Protein AF-A0A0B8PHM1-F1 (afdb_monomer_lite)

Radius of gyration: 14.75 Å; chains: 1; bounding box: 36×42×32 Å

Structure (mmCIF, N/CA/C/O backbone):
data_AF-A0A0B8PHM1-F1
#
_entry.id   AF-A0A0B8PHM1-F1
#
loop_
_atom_site.group_PDB
_atom_site.id
_atom_site.type_symbol
_atom_site.label_atom_id
_atom_site.label_alt_id
_atom_site.label_comp_id
_atom_site.label_asym_id
_atom_site.label_entity_id
_atom_site.label_seq_id
_atom_site.pdbx_PDB_ins_code
_atom_site.Cartn_x
_atom_site.Cartn_y
_atom_site.Cartn_z
_atom_site.occupancy
_atom_site.B_iso_or_equiv
_atom_site.auth_seq_id
_atom_site.auth_comp_id
_atom_site.auth_asym_id
_atom_site.auth_atom_id
_atom_site.pdbx_PDB_model_num
ATOM 1 N N . MET A 1 1 ? -17.161 -18.091 -2.613 1.00 52.03 1 MET A N 1
ATOM 2 C CA . MET A 1 1 ? -15.967 -17.255 -2.882 1.00 52.03 1 MET A CA 1
ATOM 3 C C . MET A 1 1 ? -14.749 -17.718 -2.057 1.00 52.03 1 MET A C 1
ATOM 5 O O . MET A 1 1 ? -13.977 -16.886 -1.607 1.00 52.03 1 MET A O 1
ATOM 9 N N . SER A 1 2 ? -14.527 -19.029 -1.861 1.00 59.34 2 SER A N 1
ATOM 10 C CA . SER A 1 2 ? -13.459 -19.526 -0.963 1.00 59.34 2 SER A CA 1
ATOM 11 C C . SER A 1 2 ? -12.069 -19.593 -1.605 1.00 59.34 2 SER A C 1
ATOM 13 O O . SER A 1 2 ? -11.073 -19.609 -0.895 1.00 59.34 2 SER A O 1
ATOM 15 N N . LEU A 1 3 ? -11.982 -19.601 -2.941 1.00 60.59 3 LEU A N 1
ATOM 16 C CA . LEU A 1 3 ? -10.707 -19.777 -3.647 1.00 60.59 3 LEU A CA 1
ATOM 17 C C . LEU A 1 3 ? -9.765 -18.567 -3.500 1.00 60.59 3 LEU A C 1
ATOM 19 O O . LEU A 1 3 ? -8.552 -18.720 -3.544 1.00 60.59 3 LEU A O 1
ATOM 23 N N . VAL A 1 4 ? -10.326 -17.369 -3.309 1.00 63.56 4 VAL A N 1
ATOM 24 C CA . VAL A 1 4 ? -9.577 -16.099 -3.241 1.00 63.56 4 VAL A CA 1
ATOM 25 C C . VAL A 1 4 ? -9.372 -15.599 -1.812 1.00 63.56 4 VAL A C 1
ATOM 27 O O . VAL A 1 4 ? -8.504 -14.764 -1.589 1.00 63.56 4 VAL A O 1
ATOM 30 N N . GLN A 1 5 ? -10.108 -16.132 -0.830 1.00 64.56 5 GLN A N 1
ATOM 31 C CA . GLN A 1 5 ? -9.961 -15.767 0.584 1.00 64.56 5 GLN A CA 1
ATOM 32 C C . GLN A 1 5 ? -8.524 -15.842 1.124 1.00 64.56 5 GLN A C 1
ATOM 34 O O . GLN A 1 5 ? -8.122 -14.888 1.787 1.00 64.56 5 GLN A O 1
ATOM 39 N N . PRO A 1 6 ? -7.722 -16.895 0.857 1.00 67.06 6 PRO A N 1
ATOM 40 C CA . PRO A 1 6 ? -6.350 -16.927 1.360 1.00 67.06 6 PRO A CA 1
ATOM 41 C C . PRO A 1 6 ? -5.479 -15.832 0.734 1.00 67.06 6 PRO A C 1
ATOM 43 O O . PRO A 1 6 ? -4.602 -15.293 1.400 1.00 67.06 6 PRO A O 1
ATOM 46 N N . LEU A 1 7 ? -5.752 -15.454 -0.518 1.00 63.47 7 LEU A N 1
ATOM 47 C CA . LEU A 1 7 ? -5.037 -14.381 -1.204 1.00 63.47 7 LEU A CA 1
ATOM 48 C C . LEU A 1 7 ? -5.440 -12.999 -0.668 1.00 63.47 7 LEU A C 1
ATOM 50 O O . LEU A 1 7 ? -4.582 -12.144 -0.479 1.00 63.47 7 LEU A O 1
ATOM 54 N N . VAL A 1 8 ? -6.725 -12.805 -0.354 1.00 66.44 8 VAL A N 1
ATOM 55 C CA . VAL A 1 8 ? -7.239 -11.589 0.300 1.00 66.44 8 VAL A CA 1
ATOM 56 C C . VAL A 1 8 ? -6.641 -11.433 1.701 1.00 66.44 8 VAL A C 1
ATOM 58 O O . VAL A 1 8 ? -6.117 -10.371 2.022 1.00 66.44 8 VAL A O 1
ATOM 61 N N . ALA A 1 9 ? -6.617 -12.502 2.501 1.00 67.31 9 ALA A N 1
ATOM 62 C CA . ALA A 1 9 ? -6.000 -12.482 3.827 1.00 67.31 9 ALA A CA 1
ATOM 63 C C . ALA A 1 9 ? -4.484 -12.223 3.762 1.00 67.31 9 ALA A C 1
ATOM 65 O O . ALA A 1 9 ? -3.956 -11.456 4.561 1.00 67.31 9 ALA A O 1
ATOM 66 N N . ALA A 1 10 ? -3.784 -12.812 2.787 1.00 71.62 10 ALA A N 1
ATOM 67 C CA . ALA A 1 10 ? -2.360 -12.558 2.577 1.00 71.62 10 ALA A CA 1
ATOM 68 C C . ALA A 1 10 ? -2.078 -11.118 2.119 1.00 71.62 10 ALA A C 1
ATOM 70 O O . ALA A 1 10 ? -1.030 -10.566 2.458 1.00 71.62 10 ALA A O 1
ATOM 71 N N . SER A 1 11 ? -3.005 -10.509 1.371 1.00 73.44 11 SER A N 1
ATOM 72 C CA . SER A 1 11 ? -2.845 -9.156 0.834 1.00 73.44 11 SER A CA 1
ATOM 73 C C . SER A 1 11 ? -2.819 -8.072 1.914 1.00 73.44 11 SER A C 1
ATOM 75 O O . SER A 1 11 ? -2.183 -7.049 1.699 1.00 73.44 11 SER A O 1
ATOM 77 N N . ASP A 1 12 ? -3.415 -8.311 3.086 1.00 79.44 12 ASP A N 1
ATOM 78 C CA . ASP A 1 12 ? -3.491 -7.364 4.212 1.00 79.44 12 ASP A CA 1
ATOM 79 C C . ASP A 1 12 ? -2.424 -7.642 5.287 1.00 79.44 12 ASP A C 1
ATOM 81 O O . ASP A 1 12 ? -2.668 -7.602 6.491 1.00 79.44 12 ASP A O 1
ATOM 85 N N . THR A 1 13 ? -1.212 -7.990 4.850 1.00 85.94 13 THR A N 1
ATOM 86 C CA . THR A 1 13 ? -0.080 -8.281 5.739 1.00 85.94 13 THR A CA 1
ATOM 87 C C . THR A 1 13 ? 1.077 -7.324 5.483 1.00 85.94 13 THR A C 1
ATOM 89 O O . THR A 1 13 ? 1.274 -6.845 4.366 1.00 85.94 13 THR A O 1
ATOM 92 N N . LEU A 1 14 ? 1.905 -7.075 6.503 1.00 86.25 14 LEU A N 1
ATOM 93 C CA . LEU A 1 14 ? 3.084 -6.214 6.360 1.00 86.25 14 LEU A CA 1
ATOM 94 C C . LEU A 1 14 ? 4.013 -6.640 5.198 1.00 86.25 14 LEU A C 1
ATOM 96 O O . LEU A 1 14 ? 4.417 -5.768 4.429 1.00 86.25 14 LEU A O 1
ATOM 100 N N . PRO A 1 15 ? 4.325 -7.938 4.988 1.00 87.31 15 PRO A N 1
ATOM 101 C CA . PRO A 1 15 ? 5.109 -8.364 3.830 1.00 87.31 15 PRO A CA 1
ATOM 102 C C . PRO A 1 15 ? 4.455 -8.027 2.486 1.00 87.31 15 PRO A C 1
ATOM 104 O O . PRO A 1 15 ? 5.160 -7.641 1.556 1.00 87.31 15 PRO A O 1
ATOM 107 N N . ALA A 1 16 ? 3.126 -8.131 2.379 1.00 86.94 16 ALA A N 1
ATOM 108 C CA . ALA A 1 16 ? 2.409 -7.766 1.160 1.00 86.94 16 ALA A CA 1
ATOM 109 C C . ALA A 1 16 ? 2.518 -6.263 0.870 1.00 86.94 16 ALA A C 1
ATOM 111 O O . ALA A 1 16 ? 2.795 -5.882 -0.268 1.00 86.94 16 ALA A O 1
ATOM 112 N N . VAL A 1 17 ? 2.403 -5.420 1.902 1.00 89.44 17 VAL A N 1
ATOM 113 C CA . VAL A 1 17 ? 2.608 -3.967 1.784 1.00 89.44 17 VAL A CA 1
ATOM 114 C C . VAL A 1 17 ? 4.028 -3.649 1.311 1.00 89.44 17 VAL A C 1
ATOM 116 O O . VAL A 1 17 ? 4.207 -2.904 0.347 1.00 89.44 17 VAL A O 1
ATOM 119 N N . LEU A 1 18 ? 5.044 -4.238 1.947 1.00 89.56 18 LEU A N 1
ATOM 120 C CA . LEU A 1 18 ? 6.448 -4.004 1.594 1.00 89.56 18 LEU A CA 1
ATOM 121 C C . LEU A 1 18 ? 6.762 -4.449 0.162 1.00 89.56 18 LEU A C 1
ATOM 123 O O . LEU A 1 18 ? 7.448 -3.732 -0.566 1.00 89.56 18 LEU A O 1
ATOM 127 N N . LEU A 1 19 ? 6.234 -5.600 -0.259 1.00 89.94 19 LEU A N 1
ATOM 128 C CA . LEU A 1 19 ? 6.410 -6.099 -1.619 1.00 89.94 19 LEU A CA 1
ATOM 129 C C . LEU A 1 19 ? 5.725 -5.187 -2.645 1.00 89.94 19 LEU A C 1
ATOM 131 O O . LEU A 1 19 ? 6.333 -4.856 -3.662 1.00 89.94 19 LEU A O 1
ATOM 135 N N . ALA A 1 20 ? 4.496 -4.742 -2.370 1.00 89.62 20 ALA A N 1
ATOM 136 C CA . ALA A 1 20 ? 3.761 -3.828 -3.242 1.00 89.62 20 ALA A CA 1
ATOM 137 C C . ALA A 1 20 ? 4.513 -2.500 -3.437 1.00 89.62 20 ALA A C 1
ATOM 139 O O . ALA A 1 20 ? 4.651 -2.024 -4.566 1.00 89.62 20 ALA A O 1
ATOM 140 N N . VAL A 1 21 ? 5.062 -1.935 -2.355 1.00 90.50 21 VAL A N 1
ATOM 141 C CA . VAL A 1 21 ? 5.887 -0.719 -2.415 1.00 90.50 21 VAL A CA 1
ATOM 142 C C . VAL A 1 21 ? 7.187 -0.976 -3.179 1.00 90.50 21 VAL A C 1
ATOM 144 O O . VAL A 1 21 ? 7.524 -0.198 -4.067 1.00 90.50 21 VAL A O 1
ATOM 147 N N . LEU A 1 22 ? 7.897 -2.074 -2.905 1.00 91.19 22 LEU A N 1
ATOM 148 C CA . LEU A 1 22 ? 9.147 -2.409 -3.596 1.00 91.19 22 LEU A CA 1
ATOM 149 C C . LEU A 1 22 ? 8.945 -2.542 -5.113 1.00 91.19 22 LEU A C 1
ATOM 151 O O . LEU A 1 22 ? 9.699 -1.957 -5.889 1.00 91.19 22 LEU A O 1
ATOM 155 N N . VAL A 1 23 ? 7.904 -3.265 -5.536 1.00 91.25 23 VAL A N 1
ATOM 156 C CA . VAL A 1 23 ? 7.550 -3.412 -6.956 1.00 91.25 23 VAL A CA 1
ATOM 157 C C . VAL A 1 23 ? 7.200 -2.056 -7.568 1.00 91.25 23 VAL A C 1
ATOM 159 O O . VAL A 1 23 ? 7.678 -1.745 -8.658 1.00 91.25 23 VAL A O 1
ATOM 162 N N . CYS A 1 24 ? 6.429 -1.223 -6.861 1.00 91.25 24 CYS A N 1
ATOM 163 C CA . CYS A 1 24 ? 6.105 0.132 -7.307 1.00 91.25 24 CYS A CA 1
ATOM 164 C C . CYS A 1 24 ? 7.373 0.954 -7.590 1.00 91.25 24 CYS A C 1
ATOM 166 O O . CYS A 1 24 ? 7.499 1.525 -8.673 1.00 91.25 24 CYS A O 1
ATOM 168 N N . GLN A 1 25 ? 8.339 0.954 -6.664 1.00 90.19 25 GLN A N 1
ATOM 169 C CA . GLN A 1 25 ? 9.568 1.740 -6.804 1.00 90.19 25 GLN A CA 1
ATOM 170 C C . GLN A 1 25 ? 10.509 1.198 -7.882 1.00 90.19 25 GLN A C 1
ATOM 172 O O . GLN A 1 25 ? 11.136 1.989 -8.582 1.00 90.19 25 GLN A O 1
ATOM 177 N N . ILE A 1 26 ? 10.576 -0.122 -8.081 1.00 92.88 26 ILE A N 1
ATOM 178 C CA . ILE A 1 26 ? 11.348 -0.720 -9.184 1.00 92.88 26 ILE A CA 1
ATOM 179 C C . ILE A 1 26 ? 10.756 -0.321 -10.541 1.00 92.88 26 ILE A C 1
ATOM 181 O O . ILE A 1 26 ? 11.497 0.033 -11.458 1.00 92.88 26 ILE A O 1
ATOM 185 N N . LEU A 1 27 ? 9.427 -0.345 -10.673 1.00 91.56 27 LEU A N 1
ATOM 186 C CA . LEU A 1 27 ? 8.755 0.077 -11.903 1.00 91.56 27 LEU A CA 1
ATOM 187 C C . LEU A 1 27 ? 9.000 1.562 -12.181 1.00 91.56 27 LEU A C 1
ATOM 189 O O . LEU A 1 27 ? 9.370 1.910 -13.302 1.00 91.56 27 LEU A O 1
ATOM 193 N N . TRP A 1 28 ? 8.887 2.413 -11.159 1.00 88.19 28 TRP A N 1
ATOM 194 C CA . TRP A 1 28 ? 9.202 3.837 -11.277 1.00 88.19 28 TRP A CA 1
ATOM 195 C C . TRP A 1 28 ? 10.667 4.100 -11.626 1.00 88.19 28 TRP A C 1
ATOM 197 O O . TRP A 1 28 ? 10.940 4.948 -12.473 1.00 88.19 28 TRP A O 1
ATOM 207 N N . PHE A 1 29 ? 11.603 3.340 -11.051 1.00 87.81 29 PHE A N 1
ATOM 208 C CA . PHE A 1 29 ? 13.020 3.400 -11.417 1.00 87.81 29 PHE A CA 1
ATOM 209 C C . PHE A 1 29 ? 13.249 3.050 -12.896 1.00 87.81 29 PHE A C 1
ATOM 211 O O . PHE A 1 29 ? 14.076 3.670 -13.558 1.00 87.81 29 PHE A O 1
ATOM 218 N N . ALA A 1 30 ? 12.476 2.108 -13.440 1.00 92.00 30 ALA A N 1
ATOM 219 C CA . ALA A 1 30 ? 12.494 1.751 -14.857 1.00 92.00 30 ALA A CA 1
ATOM 220 C C . ALA A 1 30 ? 11.706 2.728 -15.765 1.00 92.00 30 ALA A C 1
ATOM 222 O O . ALA A 1 30 ? 11.574 2.470 -16.961 1.00 92.00 30 ALA A O 1
ATOM 223 N N . GLY A 1 31 ? 11.158 3.826 -15.227 1.00 88.56 31 GLY A N 1
ATOM 224 C CA . GLY A 1 31 ? 10.349 4.801 -15.973 1.00 88.56 31 GLY A CA 1
ATOM 225 C C . GLY A 1 31 ? 8.913 4.347 -16.268 1.00 88.56 31 GLY A C 1
ATOM 226 O O . GLY A 1 31 ? 8.192 5.018 -17.006 1.00 88.56 31 GLY A O 1
ATOM 227 N N . ILE A 1 32 ? 8.478 3.222 -15.698 1.00 92.31 32 ILE A N 1
ATOM 228 C CA . ILE A 1 32 ? 7.104 2.722 -15.787 1.00 92.31 32 ILE A CA 1
ATOM 229 C C . ILE A 1 32 ? 6.307 3.317 -14.628 1.00 92.31 32 ILE A C 1
ATOM 231 O O . ILE A 1 32 ? 6.776 3.365 -13.494 1.00 92.31 32 ILE A O 1
ATOM 235 N N . HIS A 1 33 ? 5.067 3.728 -14.882 1.00 90.12 33 HIS A N 1
ATOM 236 C CA . HIS A 1 33 ? 4.199 4.294 -13.852 1.00 90.12 33 HIS A CA 1
ATOM 237 C C . HIS A 1 33 ? 3.721 3.215 -12.853 1.00 90.12 33 HIS A C 1
ATOM 239 O O . HIS A 1 33 ? 2.568 2.773 -12.883 1.00 90.12 33 HIS A O 1
ATOM 245 N N . GLY A 1 34 ? 4.601 2.792 -11.940 1.00 87.25 34 GLY A N 1
ATOM 246 C CA . GLY A 1 34 ? 4.407 1.648 -11.041 1.00 87.25 34 GLY A CA 1
ATOM 247 C C . GLY A 1 34 ? 3.149 1.728 -10.182 1.00 87.25 34 GLY A C 1
ATOM 248 O O . GLY A 1 34 ? 2.483 0.717 -9.963 1.00 87.25 34 GLY A O 1
ATOM 249 N N . ALA A 1 35 ? 2.758 2.942 -9.789 1.00 88.25 35 ALA A N 1
ATOM 250 C CA . ALA A 1 35 ? 1.558 3.163 -8.991 1.00 88.25 35 ALA A CA 1
ATOM 251 C C . ALA A 1 35 ? 0.270 2.715 -9.709 1.00 88.25 35 ALA A C 1
ATOM 253 O O . ALA A 1 35 ? -0.616 2.180 -9.052 1.00 88.25 35 ALA A O 1
ATOM 254 N N . LEU A 1 36 ? 0.170 2.844 -11.040 1.00 90.31 36 LEU A N 1
ATOM 255 C CA . LEU A 1 36 ? -1.016 2.401 -11.794 1.00 90.31 36 LEU A CA 1
ATOM 256 C C . LEU A 1 36 ? -1.079 0.876 -11.901 1.00 90.31 36 LEU A C 1
ATOM 258 O O . LEU A 1 36 ? -2.153 0.286 -11.826 1.00 90.31 36 LEU A O 1
ATOM 262 N N . ILE A 1 37 ? 0.080 0.232 -12.041 1.00 91.81 37 ILE A N 1
ATOM 263 C CA . ILE A 1 37 ? 0.172 -1.228 -12.121 1.00 91.81 37 ILE A CA 1
ATOM 264 C C . ILE A 1 37 ? -0.200 -1.853 -10.775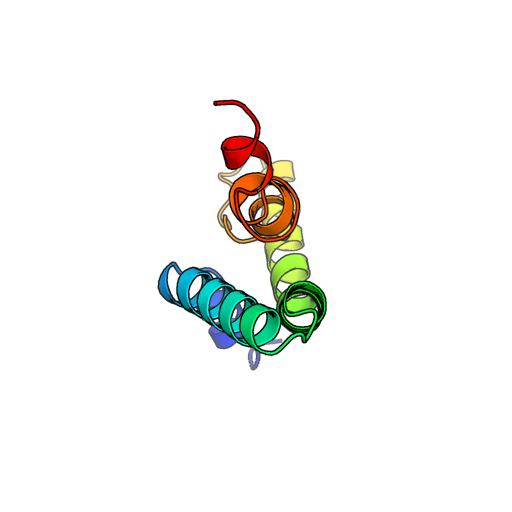 1.00 91.81 37 ILE A C 1
ATOM 266 O O . ILE A 1 37 ? -1.041 -2.748 -10.719 1.00 91.81 37 ILE A O 1
ATOM 270 N N . VAL A 1 38 ? 0.388 -1.354 -9.684 1.00 91.31 38 VAL A N 1
ATOM 271 C CA . VAL A 1 38 ? 0.127 -1.884 -8.340 1.00 91.31 38 VAL A CA 1
ATOM 272 C C . VAL A 1 38 ? -1.315 -1.618 -7.919 1.00 91.31 38 VAL A C 1
ATOM 274 O O . VAL A 1 38 ? -1.984 -2.548 -7.479 1.00 91.31 38 VAL A O 1
ATOM 277 N N . THR A 1 39 ? -1.836 -0.403 -8.113 1.00 90.69 39 THR A N 1
ATOM 278 C CA . THR A 1 39 ? -3.249 -0.115 -7.805 1.00 90.69 39 THR A CA 1
ATOM 279 C C . THR A 1 39 ? -4.194 -0.976 -8.640 1.00 90.69 39 THR A C 1
ATOM 281 O O . THR A 1 39 ? -5.127 -1.539 -8.079 1.00 90.69 39 THR A O 1
ATOM 284 N N . GLY A 1 40 ? -3.930 -1.182 -9.936 1.00 90.75 40 GLY A N 1
ATOM 285 C CA . GLY A 1 40 ? -4.738 -2.058 -10.791 1.00 90.75 40 GLY A CA 1
ATOM 286 C C . GLY A 1 40 ? -4.833 -3.502 -10.283 1.00 90.75 40 GLY A C 1
ATOM 287 O O . GLY A 1 40 ? -5.909 -4.097 -10.324 1.00 90.75 40 GLY A O 1
ATOM 288 N N . ILE A 1 41 ? -3.733 -4.050 -9.756 1.00 90.25 41 ILE A N 1
ATOM 289 C CA . 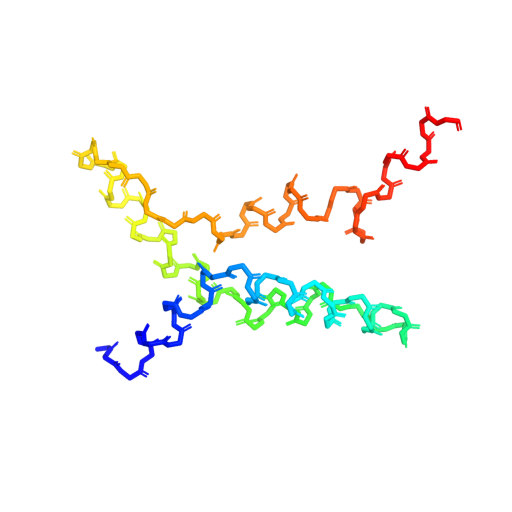ILE A 1 41 ? -3.695 -5.403 -9.175 1.00 90.25 41 ILE A CA 1
ATOM 290 C C . ILE A 1 41 ? -4.368 -5.435 -7.796 1.00 90.25 41 ILE A C 1
ATOM 292 O O . ILE A 1 41 ? -5.093 -6.380 -7.486 1.00 90.25 41 ILE A O 1
ATOM 296 N N . MET A 1 42 ? -4.130 -4.417 -6.966 1.00 89.94 42 MET A N 1
ATOM 297 C CA . MET A 1 42 ? -4.559 -4.393 -5.565 1.00 89.94 42 MET A CA 1
ATOM 298 C C . MET A 1 42 ? -6.023 -3.987 -5.367 1.00 89.94 42 MET A C 1
ATOM 300 O O . MET A 1 42 ? -6.641 -4.397 -4.384 1.00 89.94 42 MET A O 1
ATOM 304 N N . ASN A 1 43 ? -6.607 -3.232 -6.300 1.00 90.62 43 ASN A N 1
ATOM 305 C CA . ASN A 1 43 ? -7.963 -2.694 -6.189 1.00 90.62 43 ASN A CA 1
ATOM 306 C C . ASN A 1 43 ? -9.052 -3.727 -5.810 1.00 90.62 43 ASN A C 1
ATOM 308 O O . ASN A 1 43 ? -9.811 -3.457 -4.878 1.00 90.62 43 ASN A O 1
ATOM 312 N N . PRO A 1 44 ? -9.148 -4.923 -6.433 1.00 89.25 44 PRO A N 1
ATOM 313 C CA . PRO A 1 44 ? -10.155 -5.910 -6.032 1.00 89.25 44 PRO A CA 1
ATOM 314 C C . PRO A 1 44 ? -9.996 -6.386 -4.578 1.00 89.25 44 PRO A C 1
ATOM 316 O O . PRO A 1 4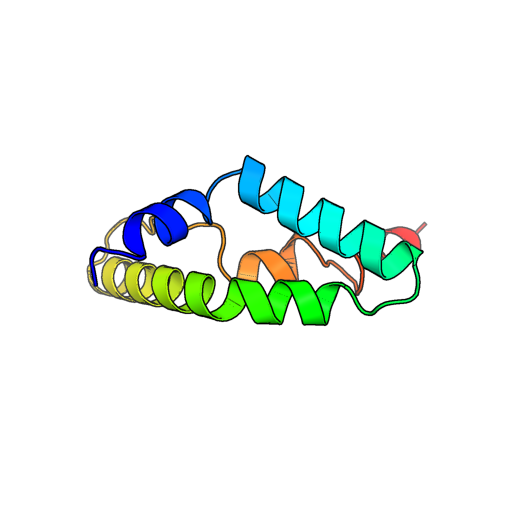4 ? -10.997 -6.644 -3.909 1.00 89.25 44 PRO A O 1
ATOM 319 N N . PHE A 1 45 ? -8.764 -6.463 -4.066 1.00 89.12 45 PHE A N 1
ATOM 320 C CA . PHE A 1 45 ? -8.493 -6.842 -2.677 1.00 89.12 45 PHE A CA 1
ATOM 321 C C . PHE A 1 45 ? -8.877 -5.720 -1.713 1.00 89.12 45 PHE A C 1
ATOM 323 O O . PHE A 1 45 ? -9.563 -5.962 -0.720 1.00 89.12 45 PHE A O 1
ATOM 330 N N . TRP A 1 46 ? -8.518 -4.477 -2.042 1.00 90.75 46 TRP A N 1
ATOM 331 C CA . TRP A 1 46 ? -8.903 -3.317 -1.242 1.00 90.75 46 TRP A CA 1
ATOM 332 C C . TRP A 1 46 ? -10.415 -3.123 -1.183 1.00 90.75 46 TRP A C 1
ATOM 334 O O . TRP A 1 46 ? -10.928 -2.804 -0.117 1.00 90.75 46 TRP A O 1
ATOM 344 N N . MET A 1 47 ? -11.138 -3.349 -2.282 1.00 90.50 47 MET A N 1
ATOM 345 C CA . MET A 1 47 ? -12.602 -3.280 -2.294 1.00 90.50 47 MET A CA 1
ATOM 346 C C . MET A 1 47 ? -13.243 -4.362 -1.420 1.00 90.50 47 MET A C 1
ATOM 348 O O . MET A 1 47 ? -14.183 -4.067 -0.681 1.00 90.50 47 MET A O 1
ATOM 352 N N . ALA A 1 48 ? -12.714 -5.589 -1.442 1.00 89.12 48 ALA A N 1
ATOM 353 C CA . ALA A 1 48 ? -13.179 -6.653 -0.555 1.00 89.12 48 ALA A CA 1
ATOM 354 C C . ALA A 1 48 ? -12.949 -6.297 0.927 1.00 89.12 48 ALA A C 1
ATOM 356 O O . ALA A 1 48 ? -13.883 -6.367 1.727 1.00 89.12 48 ALA A O 1
ATOM 357 N N . ASN A 1 49 ? -11.745 -5.836 1.275 1.00 89.12 49 ASN A N 1
ATOM 358 C CA . ASN A 1 49 ? -11.399 -5.429 2.640 1.00 89.12 49 ASN A CA 1
ATOM 359 C C . ASN A 1 49 ? -12.217 -4.212 3.104 1.00 89.12 49 ASN A C 1
ATOM 361 O O . ASN A 1 49 ? -12.697 -4.174 4.237 1.00 89.12 49 ASN A O 1
ATOM 365 N N . LEU A 1 50 ? -12.437 -3.233 2.219 1.00 90.31 50 LEU A N 1
ATOM 366 C CA . LEU A 1 50 ? -13.239 -2.047 2.513 1.00 90.31 50 LEU A CA 1
ATOM 367 C C . LEU A 1 50 ? -14.702 -2.412 2.786 1.00 90.31 50 LEU A C 1
ATOM 369 O O . LEU A 1 50 ? -15.295 -1.862 3.710 1.00 90.31 50 LEU A O 1
ATOM 373 N N . SER A 1 51 ? -15.270 -3.361 2.038 1.00 91.38 51 SER A N 1
ATOM 374 C CA . SER A 1 51 ? -16.630 -3.850 2.286 1.00 91.38 51 SER A CA 1
ATOM 375 C C . SER A 1 51 ? -16.766 -4.504 3.665 1.00 91.38 51 SER A C 1
ATOM 377 O O . SER A 1 51 ? -17.769 -4.275 4.341 1.00 91.38 51 SER A O 1
ATOM 379 N N . VAL A 1 52 ? -15.770 -5.285 4.103 1.00 90.69 52 VAL A N 1
ATOM 380 C CA . VAL A 1 52 ? -15.752 -5.880 5.452 1.00 90.69 52 VAL A CA 1
ATOM 381 C C . VAL A 1 52 ? -15.655 -4.788 6.519 1.00 90.69 52 VAL A C 1
ATOM 383 O O . VAL A 1 52 ? -16.426 -4.789 7.478 1.00 90.69 52 VAL A O 1
ATOM 386 N N . ASN A 1 53 ? -14.774 -3.805 6.320 1.00 92.69 53 ASN A N 1
ATOM 387 C CA . ASN A 1 53 ? -14.626 -2.668 7.228 1.00 92.69 53 ASN A CA 1
ATOM 388 C C . ASN A 1 53 ? -15.914 -1.843 7.357 1.00 92.69 53 ASN A C 1
ATOM 390 O O . ASN A 1 53 ? -16.265 -1.425 8.458 1.00 92.69 53 ASN A O 1
ATOM 394 N N . GLN A 1 54 ? -16.634 -1.621 6.254 1.00 92.62 54 GLN A N 1
ATOM 395 C CA . GLN A 1 54 ? -17.913 -0.905 6.259 1.00 92.62 54 GLN A CA 1
ATOM 396 C C . GLN A 1 54 ? -18.979 -1.649 7.068 1.00 92.62 54 GLN A C 1
ATOM 398 O O . GLN A 1 54 ? -19.709 -1.018 7.833 1.00 92.62 54 GLN A O 1
ATOM 403 N N . ALA A 1 55 ? -19.049 -2.977 6.936 1.00 92.94 55 ALA A N 1
ATOM 404 C CA . ALA A 1 55 ? -19.970 -3.799 7.714 1.00 92.94 55 ALA A CA 1
ATOM 405 C C . ALA A 1 55 ? -19.635 -3.763 9.217 1.00 92.94 55 ALA A C 1
ATOM 407 O O . ALA A 1 55 ? -20.532 -3.530 10.027 1.00 92.94 55 ALA A O 1
ATOM 408 N N . ALA A 1 56 ? -18.355 -3.907 9.582 1.00 91.94 56 ALA A N 1
ATOM 409 C CA . ALA A 1 56 ? -17.896 -3.812 10.971 1.00 91.94 56 ALA A CA 1
ATOM 410 C C . ALA A 1 56 ? -18.190 -2.427 11.574 1.00 91.94 56 ALA A C 1
ATOM 412 O O . ALA A 1 56 ? -18.733 -2.320 12.671 1.00 91.94 56 ALA A O 1
ATOM 413 N N . MET A 1 57 ? -17.929 -1.357 10.816 1.00 93.75 57 MET A N 1
ATOM 414 C CA . MET A 1 57 ? -18.223 0.014 11.235 1.00 93.75 57 MET A CA 1
ATOM 415 C C . MET A 1 57 ? -19.725 0.240 11.462 1.00 93.75 57 MET A C 1
ATOM 417 O O . MET A 1 57 ? -20.103 0.865 12.450 1.00 93.75 57 MET A O 1
ATOM 421 N N . ALA A 1 58 ? -20.590 -0.285 10.587 1.00 94.56 58 ALA A N 1
ATOM 422 C CA . ALA A 1 58 ? -22.043 -0.193 10.747 1.00 94.56 58 ALA A CA 1
ATOM 423 C C . ALA A 1 58 ? -22.563 -0.991 11.957 1.00 94.56 58 ALA A C 1
ATOM 425 O O . ALA A 1 58 ? -23.554 -0.596 12.570 1.00 94.56 58 ALA A O 1
ATOM 426 N N . ALA A 1 59 ? -21.886 -2.084 12.316 1.00 94.06 59 ALA A N 1
ATOM 427 C CA . ALA A 1 59 ? -22.178 -2.884 13.503 1.00 94.06 59 ALA A CA 1
ATOM 428 C C . ALA A 1 59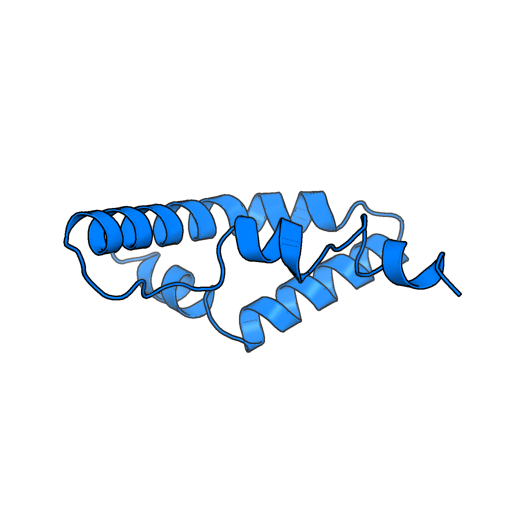 ? -21.598 -2.290 14.806 1.00 94.06 59 ALA A C 1
ATOM 430 O O . ALA A 1 59 ? -21.897 -2.790 15.888 1.00 94.06 59 ALA A O 1
ATOM 431 N N . GLY A 1 60 ? -20.789 -1.225 14.726 1.00 93.75 60 GLY A N 1
ATOM 432 C CA . GLY A 1 60 ? -20.075 -0.665 15.879 1.00 93.75 60 GLY A CA 1
ATOM 433 C C . GLY A 1 60 ? -18.917 -1.543 16.370 1.00 93.75 60 GLY A C 1
ATOM 434 O O . GLY A 1 60 ? -18.493 -1.417 17.518 1.00 93.75 60 GLY A O 1
ATOM 435 N N . GLU A 1 61 ? -18.420 -2.439 15.520 1.00 92.25 61 GLU A N 1
ATOM 436 C CA . GLU A 1 61 ? -17.310 -3.345 15.805 1.00 92.25 61 GLU A CA 1
ATOM 437 C C . GLU A 1 61 ? -15.955 -2.733 15.411 1.00 92.25 61 GLU A C 1
ATOM 439 O O . GLU A 1 61 ? -15.866 -1.727 14.702 1.00 92.25 61 GLU A O 1
ATOM 444 N N . ALA A 1 62 ? -14.868 -3.351 15.879 1.00 90.88 62 ALA A N 1
ATOM 445 C CA . ALA A 1 62 ? -13.519 -2.941 15.512 1.00 90.88 62 ALA A CA 1
ATOM 446 C C . ALA A 1 62 ? -13.264 -3.174 14.014 1.00 90.88 62 ALA A C 1
ATOM 448 O O . ALA A 1 62 ? -13.604 -4.225 13.476 1.00 90.88 62 ALA A O 1
ATOM 449 N N . ILE A 1 63 ? -12.626 -2.205 13.356 1.00 90.50 63 ILE A N 1
ATOM 450 C CA . ILE A 1 63 ? -12.308 -2.267 11.926 1.00 90.50 63 ILE A CA 1
ATOM 451 C C . ILE A 1 63 ? -11.107 -3.209 11.714 1.00 90.50 63 ILE A C 1
ATOM 453 O O . ILE A 1 63 ? -10.017 -2.892 12.195 1.00 90.50 63 ILE A O 1
ATOM 457 N N . PRO A 1 64 ? -11.272 -4.352 11.018 1.00 87.56 64 PRO A N 1
ATOM 458 C CA . PRO A 1 64 ? -10.248 -5.396 10.975 1.00 87.56 64 PRO A CA 1
ATOM 459 C C . PRO A 1 64 ? -9.121 -5.144 9.966 1.00 87.56 64 PRO A C 1
ATOM 461 O O . PRO A 1 64 ? -7.993 -5.559 10.226 1.00 87.56 64 PRO A O 1
ATOM 464 N N . HIS A 1 65 ? -9.396 -4.490 8.832 1.00 89.94 65 HIS A N 1
ATOM 465 C CA . HIS A 1 65 ? -8.422 -4.349 7.745 1.00 89.94 65 HIS A CA 1
ATOM 466 C C . HIS A 1 65 ? -7.801 -2.957 7.694 1.00 89.94 65 HIS A C 1
ATOM 468 O O . HIS A 1 65 ? -8.515 -1.953 7.641 1.00 89.94 65 HIS A O 1
ATOM 474 N N . ILE A 1 66 ? -6.470 -2.891 7.643 1.00 87.00 66 ILE A N 1
ATOM 475 C CA . ILE A 1 66 ? -5.722 -1.623 7.622 1.00 87.00 66 ILE A CA 1
ATOM 476 C C . ILE A 1 66 ? -5.273 -1.295 6.196 1.00 87.00 66 ILE A C 1
ATOM 478 O O . ILE A 1 66 ? -5.349 -0.137 5.775 1.00 87.00 66 ILE A O 1
ATOM 482 N N . PHE A 1 67 ? -4.839 -2.295 5.424 1.00 87.56 67 PHE A N 1
ATOM 483 C CA . PHE A 1 67 ? -4.360 -2.091 4.064 1.00 87.56 67 PHE A CA 1
ATOM 484 C C . PHE A 1 67 ? -5.522 -2.041 3.068 1.00 87.56 67 PHE A C 1
ATOM 486 O O . PHE A 1 67 ? -5.884 -3.015 2.406 1.00 87.56 67 PHE A O 1
ATOM 493 N N . VAL A 1 68 ? -6.108 -0.853 2.971 1.00 89.88 68 VAL A N 1
ATOM 494 C CA . VAL A 1 68 ? -7.106 -0.461 1.969 1.00 89.88 68 VAL A CA 1
ATOM 495 C C . VAL A 1 68 ? -6.573 0.702 1.133 1.00 89.88 68 VAL A C 1
ATOM 497 O O . VAL A 1 68 ? -5.556 1.303 1.477 1.00 89.88 68 VAL A O 1
ATOM 500 N N . GLN A 1 69 ? -7.270 1.065 0.054 1.00 88.19 69 GLN A N 1
ATOM 501 C CA . GLN A 1 69 ? -6.827 2.125 -0.860 1.00 88.19 69 GLN A CA 1
ATOM 502 C C . GLN A 1 69 ? -6.451 3.433 -0.135 1.00 88.19 69 GLN A C 1
ATOM 504 O O . GLN A 1 69 ? -5.430 4.041 -0.440 1.00 88.19 69 GLN A O 1
ATOM 509 N N . GLY A 1 70 ? -7.215 3.829 0.890 1.00 86.88 70 GLY A N 1
ATOM 510 C CA . GLY A 1 70 ? -6.909 5.023 1.681 1.00 86.88 70 GLY A CA 1
ATOM 511 C C . GLY A 1 70 ? -5.519 4.991 2.332 1.00 86.88 70 GLY A C 1
ATOM 512 O O . GLY A 1 70 ? -4.846 6.019 2.350 1.00 86.88 70 GLY A O 1
ATOM 513 N N . PHE A 1 71 ? -5.061 3.821 2.796 1.00 88.00 71 PHE A N 1
ATOM 514 C CA . PHE A 1 71 ? -3.712 3.638 3.341 1.00 88.00 71 PHE A CA 1
ATOM 515 C C . PHE A 1 71 ? -2.639 3.871 2.270 1.00 88.00 71 PHE A C 1
ATOM 517 O O . PHE A 1 71 ? -1.649 4.563 2.502 1.00 88.00 71 PHE A O 1
ATOM 524 N N . TRP A 1 72 ? -2.859 3.330 1.073 1.00 88.56 72 TRP A N 1
ATOM 525 C CA . TRP A 1 72 ? -1.953 3.485 -0.062 1.00 88.56 72 TRP A CA 1
ATOM 526 C C . TRP A 1 72 ? -1.811 4.950 -0.500 1.00 88.56 72 TRP A C 1
ATOM 528 O O . TRP A 1 72 ? -0.692 5.463 -0.569 1.00 88.56 72 TRP A O 1
ATOM 538 N N . ASP A 1 73 ? -2.932 5.642 -0.701 1.00 85.06 73 ASP A N 1
ATOM 539 C CA . ASP A 1 73 ? -2.940 7.014 -1.222 1.00 85.06 73 ASP A CA 1
ATOM 540 C C . ASP A 1 73 ? -2.447 8.046 -0.189 1.00 85.06 73 ASP A C 1
ATOM 542 O O . ASP A 1 73 ? -1.729 8.978 -0.543 1.00 85.06 73 ASP A O 1
ATOM 546 N N . HIS A 1 74 ? -2.795 7.879 1.094 1.00 82.94 74 HIS A N 1
ATOM 547 C CA . HIS A 1 74 ? -2.562 8.916 2.113 1.00 82.94 74 HIS A CA 1
ATOM 548 C C . HIS A 1 74 ? -1.374 8.651 3.038 1.00 82.94 74 HIS A C 1
ATOM 550 O O . HIS A 1 74 ? -0.927 9.583 3.703 1.00 82.94 74 HIS A O 1
ATOM 556 N N . TYR A 1 75 ? -0.866 7.417 3.109 1.00 81.50 75 TYR A N 1
ATOM 557 C CA . TYR A 1 75 ? 0.242 7.071 4.008 1.00 81.50 75 TYR A CA 1
ATOM 558 C C . TYR A 1 75 ? 1.481 6.556 3.277 1.00 81.50 75 TYR A C 1
ATOM 560 O O . TYR A 1 75 ? 2.592 6.784 3.752 1.00 81.50 75 TYR A O 1
ATOM 568 N N . LEU A 1 76 ? 1.327 5.894 2.125 1.00 82.19 76 LEU A N 1
ATOM 569 C CA . LEU A 1 76 ? 2.469 5.376 1.360 1.00 82.19 76 LEU A CA 1
ATOM 570 C C . LEU A 1 76 ? 2.929 6.333 0.255 1.00 82.19 76 LEU A C 1
ATOM 572 O O . LEU A 1 76 ? 4.130 6.529 0.077 1.00 82.19 76 LEU A O 1
ATOM 576 N N . LEU A 1 77 ? 1.998 6.952 -0.472 1.00 80.31 77 LEU A N 1
ATOM 577 C CA . LEU A 1 77 ? 2.287 7.850 -1.596 1.00 80.31 77 LEU A CA 1
ATOM 578 C C . LEU A 1 77 ? 2.107 9.335 -1.229 1.00 80.31 77 LEU A C 1
ATOM 580 O O . LEU A 1 77 ? 1.495 10.105 -1.971 1.00 80.31 77 LEU A O 1
ATOM 584 N N . ILE A 1 78 ? 2.656 9.753 -0.082 1.00 74.62 78 ILE A N 1
ATOM 585 C CA . ILE A 1 78 ? 2.564 11.136 0.419 1.00 74.62 78 ILE A CA 1
ATOM 586 C C . ILE A 1 78 ? 3.330 12.122 -0.484 1.00 74.62 78 ILE A C 1
ATOM 588 O O . ILE A 1 78 ? 4.478 12.502 -0.247 1.00 74.62 78 ILE A O 1
ATOM 592 N N . GLY A 1 79 ? 2.646 12.605 -1.513 1.00 65.94 79 GLY A N 1
ATOM 593 C CA . GLY A 1 79 ? 3.151 13.607 -2.445 1.00 65.94 79 GLY A CA 1
ATOM 594 C C . GLY A 1 79 ? 3.537 13.114 -3.824 1.00 65.94 79 GLY A C 1
ATOM 595 O O . GLY A 1 79 ? 4.249 13.809 -4.544 1.00 65.94 79 GLY A O 1
ATOM 596 N N . GLY A 1 80 ? 3.025 11.950 -4.213 1.00 72.44 80 GLY A N 1
ATOM 597 C CA . GLY A 1 80 ? 3.149 11.421 -5.564 1.00 72.44 80 GLY A CA 1
ATOM 598 C C . GLY A 1 80 ? 3.705 10.010 -5.536 1.00 72.44 80 GLY A C 1
ATOM 599 O O . GLY A 1 80 ? 2.944 9.056 -5.440 1.00 72.44 80 GLY A O 1
ATOM 600 N N . VAL A 1 81 ? 5.031 9.869 -5.617 1.00 66.69 81 VAL A N 1
ATOM 601 C CA . VAL A 1 81 ? 5.728 8.570 -5.645 1.00 66.69 81 VAL A CA 1
ATOM 602 C C . VAL A 1 81 ? 6.577 8.423 -4.382 1.00 66.69 81 VAL A C 1
ATOM 604 O O . VAL A 1 81 ? 7.796 8.585 -4.393 1.00 66.69 81 VAL A O 1
ATOM 607 N N . GLY A 1 82 ? 5.910 8.158 -3.260 1.00 66.62 82 GLY A N 1
ATOM 608 C CA . GLY A 1 82 ? 6.521 8.137 -1.927 1.00 66.62 82 GLY A CA 1
ATOM 609 C C . GLY A 1 82 ? 6.324 9.463 -1.200 1.00 66.62 82 GLY A C 1
ATOM 610 O O . GLY A 1 82 ? 5.321 10.126 -1.419 1.00 66.62 82 GLY A O 1
ATOM 611 N N . SER A 1 83 ? 7.275 9.858 -0.352 1.00 63.72 83 SER A N 1
ATOM 612 C CA . SER A 1 83 ? 7.240 11.077 0.471 1.00 63.72 83 SER A CA 1
ATOM 613 C C . SER A 1 83 ? 7.773 12.330 -0.249 1.00 63.72 83 SER A C 1
ATOM 615 O O . SER A 1 83 ? 8.497 13.136 0.339 1.00 63.72 83 SER A O 1
ATOM 617 N N . THR A 1 84 ? 7.455 12.508 -1.536 1.00 61.69 84 THR A N 1
ATOM 618 C CA . THR A 1 84 ? 8.044 13.572 -2.376 1.00 61.69 84 THR A CA 1
ATOM 619 C C . THR A 1 84 ? 7.782 14.977 -1.820 1.00 61.69 84 THR A C 1
ATOM 621 O O . THR A 1 84 ? 8.667 15.828 -1.888 1.00 61.69 84 THR A O 1
ATOM 624 N N . TYR A 1 85 ? 6.623 15.227 -1.195 1.00 54.12 85 TYR A N 1
ATOM 625 C CA . TYR A 1 85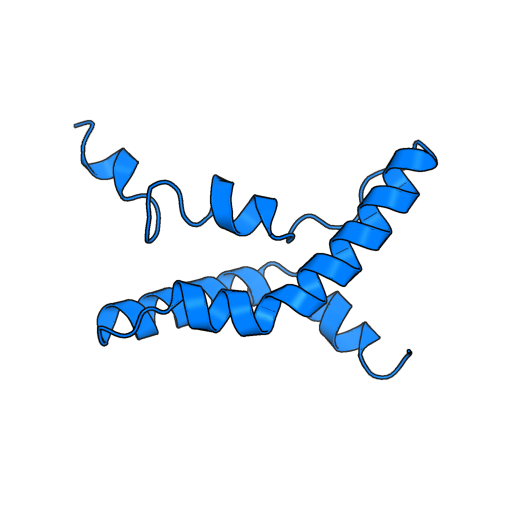 ? 6.347 16.541 -0.594 1.00 54.12 85 TYR A CA 1
ATOM 626 C C . TYR A 1 85 ? 7.178 16.833 0.660 1.00 54.12 85 TYR A C 1
ATOM 628 O O . TYR A 1 85 ? 7.496 17.991 0.907 1.00 54.12 85 TYR A O 1
ATOM 636 N N . HIS A 1 86 ? 7.602 15.814 1.412 1.00 52.62 86 HIS A N 1
ATOM 637 C CA . HIS A 1 86 ? 8.463 16.007 2.585 1.00 52.62 86 HIS A CA 1
ATOM 638 C C . HIS A 1 86 ? 9.899 16.417 2.197 1.00 52.62 86 HIS A C 1
ATOM 640 O O . HIS A 1 86 ? 10.649 16.925 3.024 1.00 52.62 86 HIS A O 1
ATOM 646 N N . TRP A 1 87 ? 10.302 16.212 0.940 1.00 48.53 87 TRP A N 1
ATOM 647 C CA . TRP A 1 87 ? 11.626 16.590 0.432 1.00 48.53 87 TRP A CA 1
ATOM 648 C C . TRP A 1 87 ? 11.742 18.068 0.025 1.00 48.53 87 TRP A C 1
ATOM 650 O O . TRP A 1 87 ? 12.854 18.556 -0.134 1.00 48.53 87 TRP A O 1
ATOM 660 N N . LEU A 1 88 ? 10.623 18.780 -0.148 1.00 53.94 88 LEU A N 1
ATOM 661 C CA . LEU A 1 88 ? 10.592 20.167 -0.645 1.00 53.94 88 LEU A CA 1
ATOM 662 C C . LEU A 1 88 ? 10.379 21.215 0.461 1.00 53.94 88 LEU A C 1
ATOM 664 O O . LEU A 1 88 ? 10.304 22.407 0.174 1.00 53.94 88 LEU A O 1
ATOM 668 N N . SER A 1 89 ? 10.249 20.775 1.712 1.00 58.03 89 SER A N 1
ATOM 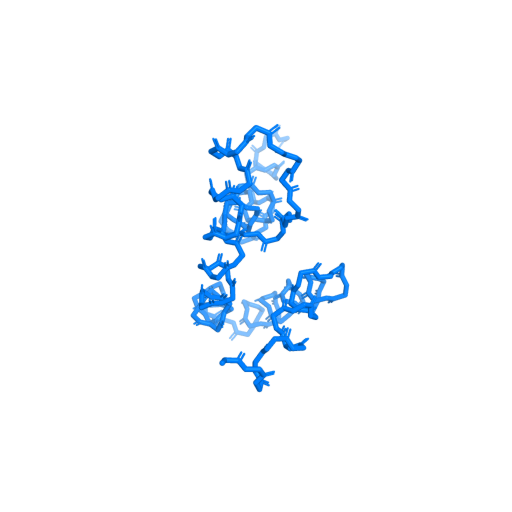669 C CA . SER A 1 89 ? 9.998 21.624 2.883 1.00 58.03 89 SER A CA 1
ATOM 670 C C . SER A 1 89 ? 11.236 21.872 3.761 1.00 58.03 89 SER A C 1
ATOM 672 O O . SER A 1 89 ? 11.080 22.362 4.879 1.00 58.03 89 SER A O 1
ATOM 674 N N . TYR A 1 90 ? 12.439 21.547 3.269 1.00 49.75 90 TYR A N 1
ATOM 675 C CA . TYR A 1 90 ? 13.731 21.832 3.910 1.00 49.75 90 TYR A CA 1
ATOM 676 C C . TYR A 1 90 ? 14.630 22.663 3.000 1.00 49.75 90 TYR A C 1
ATOM 678 O O . TYR A 1 90 ? 14.623 22.397 1.778 1.00 49.75 90 TYR A O 1
#

Secondary structure (DSSP, 8-state):
-TTTHHHHHHHTSHHHHHHHHHHHHHHHHTTS-HHHHHHHHHHHHHHHHHHHHHHHHHHT-------SHHHIIIIISTTSSSSGGGGS--

Foldseek 3Di:
DPVCVVVLVVCQDPVNVVVLLVQCVVCVVVVHNSVVVSCVVCVVSLVVLVVQQVVCVVVVHDRDGDPHPCCCVPPQQCPHSGVVVVVVPD

Sequence (90 aa):
MSLVQPLVAASDTLPAVLLAVLVCQILWFAGIHGALIVTGIMNPFWMANLSVNQAAMAAGEAIPHIFVQGFWDHYLLIGGVGSTYHWLSY

pLDDT: mean 82.19, std 12.79, range [48.53, 94.56]

Organism: NCBI:txid1481914

InterPro domains:
  IPR003352 Phosphotransferase system, EIIC [PF02378] (8-84)
  IPR051088 Bacterial PTS System Sugar-Specific EIIC/EIIB [PTHR33989] (3-85)